Protein AF-A0A813D4L6-F1 (afdb_monomer_lite)

Secondary structure (DSSP, 8-state):
---------EE--EEEES-S-HHHH----EEEEEEEEESS-EEEEEEEEPPTT------TTT---SBTTBTT--SPPTT-SPEEETTEEEEEEEEE-TT--EEE-

Organism: Polarella glacialis (NCBI:txid89957)

pLDDT: mean 86.39, std 14.78, range [32.44, 97.44]

Sequence (105 aa):
DELQTGGLGIELALSVSPELPYRQSALEATVTVFPLRTRADFEAALRVTAPKGYEWYFSDQGFLFRAGAVPGATADLPGGVPSRRGNVLTWTSAPHLGRHTYGFS

Foldseek 3Di:
DDDPPPDFDWDKDKDKPPPDDCVPVVDDIDIKIDFTATQAKDWDKDKDFDDPPDFDDDDLVRKQFAAPSPPPWHGGDFQRAFDGDGRMTIRDTGIGGRVTTTMID

Structure (mmCIF, N/CA/C/O backbone):
data_AF-A0A813D4L6-F1
#
_entry.id   AF-A0A813D4L6-F1
#
loop_
_atom_site.group_PDB
_atom_site.id
_atom_site.type_symbol
_atom_site.label_atom_id
_atom_site.label_alt_id
_atom_site.label_comp_id
_atom_site.label_asym_id
_atom_site.label_entity_id
_atom_site.label_seq_id
_atom_site.pdbx_PDB_ins_code
_atom_site.Cartn_x
_atom_site.Cartn_y
_atom_site.Cartn_z
_atom_site.occupancy
_atom_site.B_iso_or_equiv
_atom_site.auth_seq_id
_atom_site.auth_comp_id
_atom_site.auth_asym_id
_atom_site.auth_atom_id
_atom_site.pdbx_PDB_model_num
ATOM 1 N N . ASP A 1 1 ? 40.946 -4.805 -0.460 1.00 45.50 1 ASP A N 1
ATOM 2 C CA . ASP A 1 1 ? 40.100 -5.733 0.295 1.00 45.50 1 ASP A CA 1
ATOM 3 C C . ASP A 1 1 ? 38.982 -4.901 0.895 1.00 45.50 1 ASP A C 1
ATOM 5 O O . ASP A 1 1 ? 39.183 -4.237 1.900 1.00 45.50 1 ASP A O 1
ATOM 9 N N . GLU A 1 2 ? 37.884 -4.758 0.158 1.00 32.44 2 GLU A N 1
ATOM 10 C CA . GLU A 1 2 ? 36.721 -3.986 0.595 1.00 32.44 2 GLU A CA 1
ATOM 11 C C . GLU A 1 2 ? 35.502 -4.704 0.019 1.00 32.44 2 GLU A C 1
ATOM 13 O O . GLU A 1 2 ? 35.261 -4.706 -1.190 1.00 32.44 2 GLU A O 1
ATOM 18 N N . LEU A 1 3 ? 34.808 -5.441 0.883 1.00 37.22 3 LEU A N 1
ATOM 19 C CA . LEU A 1 3 ? 33.602 -6.175 0.535 1.00 37.22 3 LEU A CA 1
ATOM 20 C C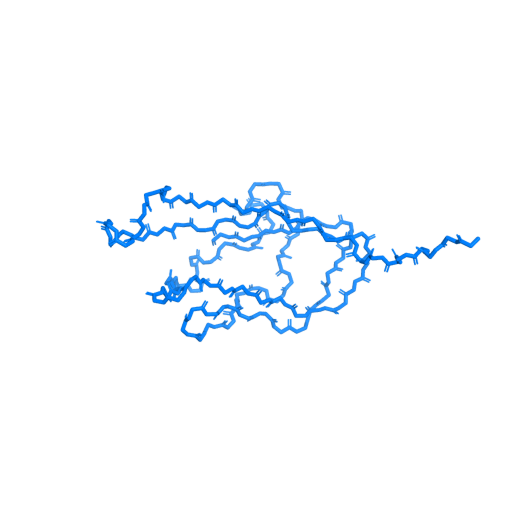 . LEU A 1 3 ? 32.516 -5.161 0.165 1.00 37.22 3 LEU A C 1
ATOM 22 O O . LEU A 1 3 ? 31.855 -4.600 1.036 1.00 37.22 3 LEU A O 1
ATOM 26 N N . GLN A 1 4 ? 32.323 -4.942 -1.137 1.00 35.41 4 GLN A N 1
ATOM 27 C CA . GLN A 1 4 ? 31.089 -4.374 -1.660 1.00 35.41 4 GLN A CA 1
ATOM 28 C C . GLN A 1 4 ? 29.949 -5.332 -1.306 1.00 35.41 4 GLN A C 1
ATOM 30 O O . GLN A 1 4 ? 29.682 -6.307 -2.008 1.00 35.41 4 GLN A O 1
ATOM 35 N N . THR A 1 5 ? 29.246 -5.056 -0.214 1.00 43.66 5 THR A N 1
ATOM 36 C CA . THR A 1 5 ? 27.880 -5.536 -0.041 1.00 43.66 5 THR A CA 1
ATOM 37 C C . THR A 1 5 ? 27.040 -4.870 -1.126 1.00 43.66 5 THR A C 1
ATOM 39 O O . THR A 1 5 ? 26.573 -3.743 -0.975 1.00 43.66 5 THR A O 1
ATOM 42 N N . GLY A 1 6 ? 26.884 -5.556 -2.262 1.00 41.41 6 GLY A N 1
ATOM 43 C CA . GLY A 1 6 ? 25.923 -5.228 -3.314 1.00 41.41 6 GLY A CA 1
ATOM 44 C C . GLY A 1 6 ? 24.500 -5.350 -2.773 1.00 41.41 6 GLY A C 1
ATOM 45 O O . GLY A 1 6 ? 23.798 -6.318 -3.042 1.00 41.41 6 GLY A O 1
ATOM 46 N N . GLY A 1 7 ? 24.103 -4.406 -1.925 1.00 53.19 7 GLY A N 1
ATOM 47 C CA . GLY A 1 7 ? 22.779 -4.348 -1.337 1.00 53.19 7 GLY A CA 1
ATOM 48 C C . GLY A 1 7 ? 21.794 -3.800 -2.357 1.00 53.19 7 GLY A C 1
ATOM 49 O O . GLY A 1 7 ? 21.990 -2.705 -2.888 1.00 53.19 7 GLY A O 1
ATOM 50 N N . LEU A 1 8 ? 20.715 -4.546 -2.598 1.00 59.94 8 LEU A N 1
ATOM 51 C CA . LEU A 1 8 ? 19.485 -4.045 -3.207 1.00 59.94 8 LEU A CA 1
ATOM 52 C C . LEU A 1 8 ? 18.986 -2.892 -2.326 1.00 59.94 8 LEU A C 1
ATOM 54 O O . LEU A 1 8 ? 18.270 -3.118 -1.358 1.00 59.94 8 LEU A O 1
ATOM 58 N N . GLY A 1 9 ? 19.459 -1.667 -2.561 1.00 69.62 9 GLY A N 1
ATOM 59 C CA . GLY A 1 9 ? 19.086 -0.522 -1.737 1.00 69.62 9 GLY A CA 1
ATOM 60 C C . GLY A 1 9 ? 17.576 -0.333 -1.815 1.00 69.62 9 GLY A C 1
ATOM 61 O O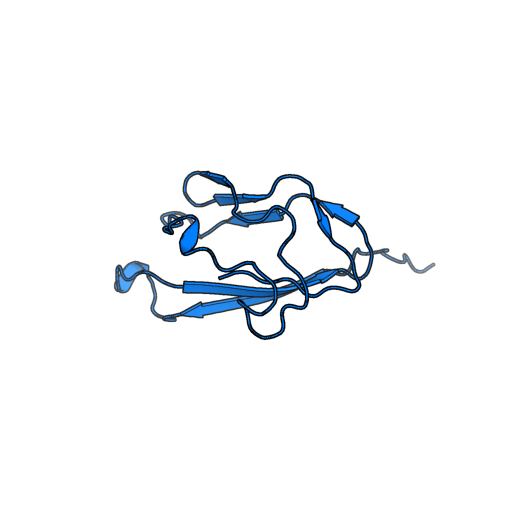 . GLY A 1 9 ? 17.067 -0.000 -2.885 1.00 69.62 9 GLY A O 1
ATOM 62 N N . ILE A 1 10 ? 16.886 -0.589 -0.706 1.00 79.81 10 ILE A N 1
ATOM 63 C CA . ILE A 1 10 ? 15.457 -0.332 -0.548 1.00 79.81 10 ILE A CA 1
ATOM 64 C C . ILE A 1 10 ? 15.325 0.921 0.310 1.00 79.81 10 ILE A C 1
ATOM 66 O O . ILE A 1 10 ? 15.908 1.004 1.391 1.00 79.81 10 ILE A O 1
ATOM 70 N N . GLU A 1 11 ? 14.572 1.895 -0.183 1.00 86.69 11 GLU A N 1
ATOM 71 C CA . GLU A 1 11 ? 14.152 3.064 0.585 1.00 86.69 11 GLU A CA 1
ATOM 72 C C . GLU A 1 11 ? 12.693 2.855 0.992 1.00 86.69 11 GLU A C 1
ATOM 74 O O . GLU A 1 11 ? 11.867 2.474 0.156 1.00 86.69 11 GLU A O 1
ATOM 79 N N . LEU A 1 12 ? 12.405 3.051 2.281 1.00 87.62 12 LEU A N 1
ATOM 80 C CA . LEU A 1 12 ? 11.074 2.909 2.857 1.00 87.62 12 LEU A CA 1
ATOM 81 C C . LEU A 1 12 ? 10.873 3.898 4.004 1.00 87.62 12 LEU A C 1
ATOM 83 O O . LEU A 1 12 ? 11.704 3.958 4.910 1.00 87.62 12 LEU A O 1
ATOM 87 N N . ALA A 1 13 ? 9.738 4.595 4.009 1.00 89.19 13 ALA A N 1
ATOM 88 C CA . ALA A 1 13 ? 9.245 5.306 5.184 1.00 89.19 13 ALA A CA 1
ATOM 89 C C . ALA A 1 13 ? 7.784 4.940 5.493 1.00 89.19 13 ALA A C 1
ATOM 91 O O . ALA A 1 13 ? 7.047 4.421 4.650 1.00 89.19 13 ALA A O 1
ATOM 92 N N . LEU A 1 14 ? 7.408 5.153 6.754 1.00 88.06 14 LEU A N 1
ATOM 93 C CA . LEU A 1 14 ? 6.133 4.769 7.347 1.00 88.06 14 LEU A CA 1
ATOM 94 C C . LEU A 1 14 ? 5.545 5.977 8.078 1.00 88.06 14 LEU A C 1
ATOM 96 O O . LEU A 1 14 ? 6.230 6.600 8.889 1.00 88.06 14 LEU A O 1
ATOM 100 N N . SER A 1 15 ? 4.271 6.257 7.832 1.00 89.06 15 SER A N 1
ATOM 101 C CA . SER A 1 15 ? 3.465 7.218 8.578 1.00 89.06 15 SER A CA 1
ATOM 102 C C . SER A 1 15 ? 2.229 6.519 9.138 1.00 89.06 15 SER A C 1
ATOM 104 O O . SER A 1 15 ? 1.645 5.656 8.482 1.00 89.06 15 SER A O 1
ATOM 106 N N . VAL A 1 16 ? 1.849 6.863 10.368 1.00 85.44 16 VAL A N 1
ATOM 107 C CA . VAL A 1 16 ? 0.692 6.290 11.063 1.00 85.44 16 VAL A CA 1
ATOM 108 C C . VAL A 1 16 ? -0.152 7.431 11.613 1.00 85.44 16 VAL A C 1
ATOM 110 O O . VAL A 1 16 ? 0.383 8.321 12.266 1.00 85.44 16 VAL A O 1
ATOM 113 N N . SER A 1 17 ? -1.461 7.410 11.368 1.00 85.38 17 SER A N 1
ATOM 114 C CA . SER A 1 17 ? -2.385 8.437 11.855 1.00 85.38 17 SER A CA 1
ATOM 115 C C . SER A 1 17 ? -3.728 7.831 12.281 1.00 85.38 17 SER A C 1
ATOM 117 O O . SER A 1 17 ? -4.308 7.074 11.506 1.00 85.38 17 SER A O 1
ATOM 119 N N . PRO A 1 18 ? -4.261 8.156 13.473 1.00 81.69 18 PRO A N 1
ATOM 120 C CA . PRO A 1 18 ? -3.665 9.042 14.470 1.00 81.69 18 PRO A CA 1
ATOM 121 C C . PRO A 1 18 ? -2.481 8.377 15.197 1.00 81.69 18 PRO A C 1
ATOM 123 O O . PRO A 1 18 ? -2.458 7.164 15.384 1.00 81.69 18 PRO A O 1
ATOM 126 N N . GLU A 1 19 ? -1.521 9.173 15.676 1.00 78.25 19 GLU A N 1
ATOM 127 C CA . GLU A 1 19 ? -0.320 8.699 16.403 1.00 78.25 19 GLU A CA 1
ATOM 128 C C . GLU A 1 19 ? -0.604 8.253 17.853 1.00 78.25 19 GLU A C 1
ATOM 130 O O . GLU A 1 19 ? 0.301 8.069 18.669 1.00 78.25 19 GLU A O 1
ATOM 135 N N . LEU A 1 20 ? -1.879 8.085 18.209 1.00 75.69 20 LEU A N 1
ATOM 136 C CA . LEU A 1 20 ? -2.273 7.674 19.549 1.00 75.69 20 LEU A CA 1
ATOM 137 C C . LEU A 1 20 ? -1.903 6.202 19.783 1.00 75.69 20 LEU A C 1
ATOM 139 O O . LEU A 1 20 ? -2.078 5.370 18.888 1.00 75.69 20 LEU A O 1
ATOM 143 N N . PRO A 1 21 ? -1.465 5.824 20.999 1.00 66.12 21 PRO A N 1
ATOM 144 C CA . PRO A 1 21 ? -1.248 4.425 21.326 1.00 66.12 21 PRO A CA 1
ATOM 145 C C . PRO A 1 21 ? -2.558 3.651 21.166 1.00 66.12 21 PRO A C 1
ATOM 147 O O . PRO A 1 21 ? -3.470 3.776 21.979 1.00 66.12 21 PRO A O 1
ATOM 150 N N . TYR A 1 22 ? -2.647 2.812 20.137 1.00 62.72 22 TYR A N 1
ATOM 151 C CA . TYR A 1 22 ? -3.859 2.036 19.850 1.00 62.72 22 TYR A CA 1
ATOM 152 C C . TYR A 1 22 ? -4.341 1.211 21.055 1.00 62.72 22 TYR A C 1
ATOM 154 O O . TYR A 1 22 ? -5.538 1.131 21.310 1.00 62.72 22 TYR A O 1
ATOM 162 N N . ARG A 1 23 ? -3.414 0.676 21.873 1.00 59.56 23 ARG A N 1
ATOM 163 C CA . ARG A 1 23 ? -3.746 -0.038 23.125 1.00 59.56 23 ARG A CA 1
ATOM 164 C C . ARG A 1 23 ? -4.524 0.805 24.144 1.00 59.56 23 ARG A C 1
ATOM 166 O O . ARG A 1 23 ? -5.086 0.236 25.071 1.00 59.56 23 ARG A O 1
ATOM 173 N N . GLN A 1 24 ? -4.505 2.127 24.011 1.00 65.31 24 GLN A N 1
ATOM 174 C CA . GLN A 1 24 ? -5.180 3.067 24.904 1.00 65.31 24 GLN A CA 1
ATOM 175 C C . GLN A 1 24 ? -6.435 3.671 24.270 1.00 65.31 24 GLN A C 1
ATOM 177 O O . GLN A 1 24 ? -7.351 4.034 24.998 1.00 65.31 24 GLN A O 1
ATOM 182 N N . SER A 1 25 ? -6.484 3.782 22.939 1.00 68.88 25 SER A N 1
ATOM 183 C CA . SER A 1 25 ? -7.572 4.467 22.239 1.00 68.88 25 SER A CA 1
ATOM 184 C C . SER A 1 25 ? -8.634 3.527 21.664 1.00 68.88 25 SER A C 1
ATOM 186 O O . SER A 1 25 ? -9.773 3.953 21.510 1.00 68.88 25 SER A O 1
ATOM 188 N N . ALA A 1 26 ? -8.278 2.274 21.341 1.00 71.94 26 ALA A N 1
ATOM 189 C CA . ALA A 1 26 ? -9.113 1.359 20.550 1.00 71.94 26 ALA A CA 1
ATOM 190 C C . ALA A 1 26 ? -9.624 1.982 19.229 1.00 71.94 26 ALA A C 1
ATOM 192 O O . ALA A 1 26 ? -10.653 1.573 18.696 1.00 71.94 26 ALA A O 1
ATOM 193 N N . LEU A 1 27 ? -8.908 2.985 18.712 1.00 75.31 27 LEU A N 1
ATOM 194 C CA . LEU A 1 27 ? -9.243 3.679 17.472 1.00 75.31 27 LEU A CA 1
ATOM 195 C C . LEU A 1 27 ? -8.506 3.049 16.300 1.00 75.31 27 LEU A C 1
ATOM 197 O O . LEU A 1 27 ? -7.338 2.695 16.424 1.00 75.31 27 LEU A O 1
ATOM 201 N N . GLU A 1 28 ? -9.161 2.975 15.147 1.00 84.00 28 GLU A N 1
ATOM 202 C CA . GLU A 1 28 ? -8.498 2.623 13.894 1.00 84.00 28 GLU A CA 1
ATOM 203 C C . GLU A 1 28 ? -7.380 3.626 13.575 1.00 84.00 28 GLU A C 1
ATOM 205 O O . GLU A 1 28 ? -7.509 4.828 13.818 1.00 84.00 28 GLU A O 1
ATOM 210 N N . ALA A 1 29 ? -6.277 3.117 13.027 1.00 85.38 29 ALA A N 1
ATOM 211 C CA . ALA A 1 29 ? -5.178 3.929 12.536 1.00 85.38 29 ALA A CA 1
ATOM 212 C C . ALA A 1 29 ? -4.939 3.628 11.059 1.00 85.38 29 ALA A C 1
ATOM 214 O O . ALA A 1 29 ? -4.851 2.471 10.648 1.00 85.38 29 ALA A O 1
ATOM 215 N N . THR A 1 30 ? -4.815 4.690 10.277 1.00 89.62 30 THR A N 1
ATOM 216 C CA . THR A 1 30 ? -4.354 4.649 8.896 1.00 89.62 30 THR A CA 1
ATOM 217 C C . THR A 1 30 ? -2.841 4.506 8.890 1.00 89.62 30 THR A C 1
ATOM 219 O O . THR A 1 30 ? -2.136 5.207 9.620 1.00 89.62 30 THR A O 1
ATOM 222 N N . VAL A 1 31 ? -2.343 3.595 8.062 1.00 91.88 31 VAL A N 1
ATOM 223 C CA . VAL A 1 31 ? -0.916 3.344 7.884 1.00 91.88 31 VAL A CA 1
ATOM 224 C C . VAL A 1 31 ? -0.562 3.641 6.440 1.00 91.88 31 VAL A C 1
ATOM 226 O O . VAL A 1 31 ? -0.967 2.906 5.551 1.00 91.88 31 VAL A O 1
ATOM 229 N N . THR A 1 32 ? 0.244 4.672 6.219 1.00 95.12 32 THR A N 1
ATOM 230 C CA . THR A 1 32 ? 0.769 5.002 4.895 1.00 95.12 32 THR A CA 1
ATOM 231 C C . THR A 1 32 ? 2.228 4.583 4.803 1.00 95.12 32 THR A C 1
ATOM 233 O O . THR A 1 32 ? 3.065 4.975 5.618 1.00 95.12 32 THR A O 1
ATOM 236 N N . VAL A 1 33 ? 2.550 3.800 3.781 1.00 95.00 33 VAL A N 1
ATOM 237 C CA . VAL A 1 33 ? 3.907 3.348 3.483 1.00 95.00 33 VAL A CA 1
ATOM 238 C C . VAL A 1 33 ? 4.366 4.017 2.197 1.00 95.00 33 VAL A C 1
ATOM 240 O O . VAL A 1 33 ? 3.855 3.718 1.118 1.00 95.00 33 VAL A O 1
ATOM 243 N N . PHE A 1 34 ? 5.311 4.947 2.318 1.00 95.62 34 PHE A N 1
ATOM 244 C CA . PHE A 1 34 ? 5.847 5.744 1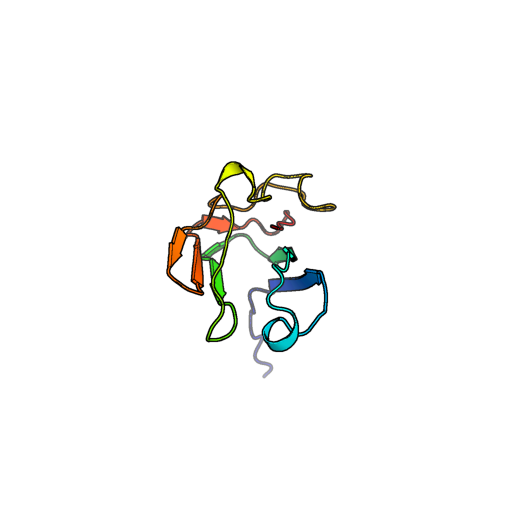.216 1.00 95.62 34 PHE A CA 1
ATOM 245 C C . PHE A 1 34 ? 7.119 6.494 1.658 1.00 95.62 34 PHE A C 1
ATOM 247 O O . PHE A 1 34 ? 7.146 6.974 2.789 1.00 95.62 34 PHE A O 1
ATOM 254 N N . PRO A 1 35 ? 8.125 6.691 0.782 1.00 94.81 35 PRO A N 1
ATOM 255 C CA . PRO A 1 35 ? 8.253 6.088 -0.543 1.00 94.81 35 PRO A CA 1
ATOM 256 C C . PRO A 1 35 ? 8.733 4.642 -0.424 1.00 94.81 35 PRO A C 1
ATOM 258 O O . PRO A 1 35 ? 9.634 4.378 0.357 1.00 94.81 35 PRO A O 1
ATOM 261 N N . LEU A 1 36 ? 8.177 3.718 -1.209 1.00 93.94 36 LEU A N 1
ATOM 262 C CA . LEU A 1 36 ? 8.767 2.395 -1.429 1.00 93.94 36 LEU A CA 1
ATOM 263 C C . LEU A 1 36 ? 9.546 2.433 -2.747 1.00 93.94 36 LEU A C 1
ATOM 265 O O . LEU A 1 36 ? 8.946 2.567 -3.818 1.00 93.94 36 LEU A O 1
ATOM 269 N N . ARG A 1 37 ? 10.878 2.354 -2.673 1.00 92.88 37 ARG A N 1
ATOM 270 C CA . ARG A 1 37 ? 11.770 2.437 -3.843 1.00 92.88 37 ARG A CA 1
ATOM 271 C C . ARG A 1 37 ? 12.861 1.392 -3.796 1.00 92.88 37 ARG A C 1
ATOM 273 O O . ARG A 1 37 ? 13.323 0.995 -2.729 1.00 92.88 37 ARG A O 1
ATOM 280 N N . THR A 1 38 ? 13.318 1.024 -4.982 1.00 90.12 38 THR A N 1
ATOM 281 C CA . THR A 1 38 ? 14.417 0.092 -5.197 1.00 90.12 38 THR A CA 1
ATOM 282 C C . THR A 1 38 ? 15.444 0.739 -6.117 1.00 90.12 38 THR A C 1
ATOM 284 O O . THR A 1 38 ? 15.106 1.568 -6.956 1.00 90.12 38 THR A O 1
ATOM 287 N N . ARG A 1 39 ? 16.725 0.390 -5.973 1.00 89.94 39 ARG A N 1
ATOM 288 C CA . ARG A 1 39 ? 17.779 0.904 -6.874 1.00 89.94 39 ARG A CA 1
ATOM 289 C C . ARG A 1 39 ? 17.889 0.151 -8.202 1.00 89.94 39 ARG A C 1
ATOM 291 O O . ARG A 1 39 ? 18.588 0.608 -9.099 1.00 89.94 39 ARG A O 1
ATOM 298 N N . ALA A 1 40 ? 17.242 -1.003 -8.306 1.00 90.62 40 ALA A N 1
ATOM 299 C CA . ALA A 1 40 ? 17.282 -1.873 -9.470 1.00 90.62 40 ALA A CA 1
ATOM 300 C C . ALA A 1 40 ? 15.928 -2.557 -9.660 1.00 90.62 40 ALA A C 1
ATOM 302 O O . ALA A 1 40 ? 15.136 -2.655 -8.717 1.00 90.62 40 ALA A O 1
ATOM 303 N N . ASP A 1 41 ? 15.702 -3.042 -10.875 1.00 93.94 41 ASP A N 1
ATOM 304 C CA . ASP A 1 41 ? 14.548 -3.866 -11.198 1.00 93.94 41 ASP A CA 1
ATOM 305 C C . ASP A 1 41 ? 14.735 -5.253 -10.567 1.00 93.94 41 ASP A C 1
ATOM 307 O O . ASP A 1 41 ? 15.760 -5.905 -10.780 1.00 93.94 41 ASP A O 1
ATOM 311 N N . PHE A 1 42 ? 13.766 -5.708 -9.777 1.00 88.75 42 PHE A N 1
ATOM 312 C CA . PHE A 1 42 ? 13.774 -7.062 -9.227 1.00 88.75 42 PHE A CA 1
ATOM 313 C C . PHE A 1 42 ? 12.367 -7.596 -8.990 1.00 88.75 42 PHE A C 1
ATOM 315 O O . PHE A 1 42 ? 11.409 -6.842 -8.841 1.00 88.75 42 PHE A O 1
ATOM 322 N N . GLU A 1 43 ? 12.251 -8.916 -8.917 1.00 93.69 43 GLU A N 1
ATOM 323 C CA . GLU A 1 43 ? 11.011 -9.590 -8.556 1.00 93.69 43 GLU A CA 1
ATOM 324 C C . GLU A 1 43 ? 11.060 -9.996 -7.081 1.00 93.69 43 GLU A C 1
ATOM 326 O O . GLU A 1 43 ? 11.999 -10.670 -6.650 1.00 93.69 43 GLU A O 1
ATOM 331 N N . ALA A 1 44 ? 10.088 -9.552 -6.285 1.00 90.12 44 ALA A N 1
ATOM 332 C CA . ALA A 1 44 ? 10.032 -9.910 -4.872 1.00 90.12 44 ALA A CA 1
ATOM 333 C C . ALA A 1 44 ? 8.617 -9.887 -4.311 1.00 90.12 44 ALA A C 1
ATOM 335 O O . ALA A 1 44 ? 7.743 -9.145 -4.766 1.00 90.12 44 ALA A O 1
ATOM 336 N N . ALA A 1 45 ? 8.431 -10.672 -3.252 1.00 93.06 45 ALA A N 1
ATOM 337 C CA . ALA A 1 45 ? 7.276 -10.576 -2.378 1.00 93.06 45 ALA A CA 1
ATOM 338 C C . ALA A 1 45 ? 7.458 -9.430 -1.372 1.00 93.06 45 ALA A C 1
ATOM 340 O O . ALA A 1 45 ? 8.555 -9.213 -0.850 1.00 93.06 45 ALA A O 1
ATOM 341 N N . LEU A 1 46 ? 6.360 -8.749 -1.044 1.00 92.31 46 LEU A N 1
ATOM 342 C CA . LEU A 1 46 ? 6.304 -7.778 0.047 1.00 92.31 46 LEU A CA 1
ATOM 343 C C . LEU A 1 46 ? 5.489 -8.369 1.197 1.00 92.31 46 LEU A C 1
ATOM 345 O O . LEU A 1 46 ? 4.412 -8.930 0.990 1.00 92.31 46 LEU A O 1
ATOM 349 N N . ARG A 1 47 ? 5.995 -8.229 2.424 1.00 94.50 47 ARG A N 1
ATOM 350 C CA . ARG A 1 47 ? 5.276 -8.618 3.637 1.00 94.50 47 ARG A CA 1
ATOM 351 C C . ARG A 1 47 ? 5.313 -7.489 4.646 1.00 94.50 47 ARG A C 1
ATOM 353 O O . ARG A 1 47 ? 6.388 -7.025 5.015 1.00 94.50 47 ARG A O 1
ATOM 360 N N . VAL A 1 48 ? 4.142 -7.117 5.146 1.00 93.25 48 VAL A N 1
ATOM 361 C CA . VAL A 1 48 ? 3.996 -6.102 6.191 1.00 93.25 48 VAL A CA 1
ATOM 362 C C . VAL A 1 48 ? 3.304 -6.745 7.378 1.00 93.25 48 VAL A C 1
ATOM 364 O O . VAL A 1 48 ? 2.320 -7.465 7.234 1.00 93.25 48 VAL A O 1
ATOM 367 N N . THR A 1 49 ? 3.871 -6.567 8.565 1.00 94.25 49 THR A N 1
ATOM 368 C CA . THR A 1 49 ? 3.404 -7.215 9.792 1.00 94.25 49 THR A CA 1
ATOM 369 C C . THR A 1 49 ? 3.132 -6.142 10.831 1.00 94.25 49 THR A C 1
ATOM 371 O O . THR A 1 49 ? 4.055 -5.455 11.260 1.00 94.25 49 THR A O 1
ATOM 374 N N . ALA A 1 50 ? 1.870 -5.993 11.224 1.00 89.81 50 ALA A N 1
ATOM 375 C CA . ALA A 1 50 ? 1.494 -5.131 12.334 1.00 89.81 50 ALA A CA 1
ATOM 376 C C . ALA A 1 50 ? 1.955 -5.750 13.669 1.00 89.81 50 ALA A C 1
ATOM 378 O O . ALA A 1 50 ? 2.175 -6.966 13.741 1.00 89.81 50 ALA A O 1
ATOM 379 N N . PRO A 1 51 ? 2.099 -4.963 14.748 1.00 86.88 51 PRO A N 1
ATOM 380 C CA . PRO A 1 51 ? 2.448 -5.497 16.059 1.00 86.88 51 PRO A CA 1
ATOM 381 C C . PRO A 1 51 ? 1.482 -6.591 16.538 1.00 86.88 51 PRO A C 1
ATOM 383 O O . PRO A 1 51 ? 0.324 -6.677 16.127 1.00 86.88 51 PRO A O 1
ATOM 386 N N . LYS A 1 52 ? 1.950 -7.446 17.451 1.00 84.19 52 LYS A N 1
ATOM 387 C CA . LYS A 1 52 ? 1.121 -8.521 18.009 1.00 84.19 52 LYS A CA 1
ATOM 388 C C . LYS A 1 52 ? -0.107 -7.946 18.729 1.00 84.19 52 LYS A C 1
ATOM 390 O O . LYS A 1 52 ? 0.035 -7.080 19.594 1.00 84.19 52 LYS A O 1
ATOM 395 N N . GLY A 1 53 ? -1.282 -8.493 18.412 1.00 82.75 53 GLY A N 1
ATOM 396 C CA . GLY A 1 53 ? -2.577 -8.061 18.956 1.00 82.75 53 GLY A CA 1
ATOM 397 C C . GLY A 1 53 ? -3.323 -7.048 18.085 1.00 82.75 53 GLY A C 1
ATOM 398 O O . GLY A 1 53 ? -4.396 -6.617 18.480 1.00 82.75 53 GLY A O 1
ATOM 399 N N . TYR A 1 54 ? -2.767 -6.687 16.928 1.00 84.19 54 TYR A N 1
ATOM 400 C CA . TYR A 1 54 ? -3.403 -5.830 15.931 1.00 84.19 54 TYR A CA 1
ATOM 401 C C . TYR A 1 54 ? -3.869 -6.671 14.752 1.00 84.19 54 TYR A C 1
ATOM 403 O O . TYR A 1 54 ? -3.300 -7.726 14.473 1.00 84.19 54 TYR A O 1
ATOM 411 N N . GLU A 1 55 ? -4.848 -6.169 14.018 1.00 89.56 55 GLU A N 1
ATOM 412 C CA . GLU A 1 55 ? -5.272 -6.733 12.745 1.00 89.56 55 GLU A CA 1
ATOM 413 C C . GLU A 1 55 ? -5.429 -5.629 11.707 1.00 89.56 55 GLU A C 1
ATOM 415 O O . GLU A 1 55 ? -5.646 -4.465 12.037 1.00 89.56 55 GLU A O 1
ATOM 420 N N . TRP A 1 56 ? -5.267 -5.997 10.440 1.00 91.12 56 TRP A N 1
ATOM 421 C CA . TRP A 1 56 ? -5.485 -5.069 9.341 1.00 91.12 56 TRP A CA 1
ATOM 422 C C . TRP A 1 56 ? -6.965 -5.032 8.998 1.00 91.12 56 TRP A C 1
ATOM 424 O O . TRP A 1 56 ? -7.536 -6.063 8.651 1.00 91.12 56 TRP A O 1
ATOM 434 N N . TYR A 1 57 ? -7.574 -3.856 8.997 1.00 88.69 57 TYR A N 1
ATOM 435 C CA . TYR A 1 57 ? -8.977 -3.694 8.638 1.00 88.69 57 TYR A CA 1
ATOM 436 C C . TYR A 1 57 ? -9.110 -2.686 7.494 1.00 88.69 57 TYR A C 1
ATOM 438 O O . TYR A 1 57 ? -8.690 -1.544 7.614 1.00 88.69 57 TYR A O 1
ATOM 446 N N . PHE A 1 58 ? -9.620 -3.156 6.355 1.00 90.50 58 PHE A N 1
ATOM 447 C CA . PHE A 1 58 ? -9.900 -2.375 5.146 1.00 90.50 58 PHE A CA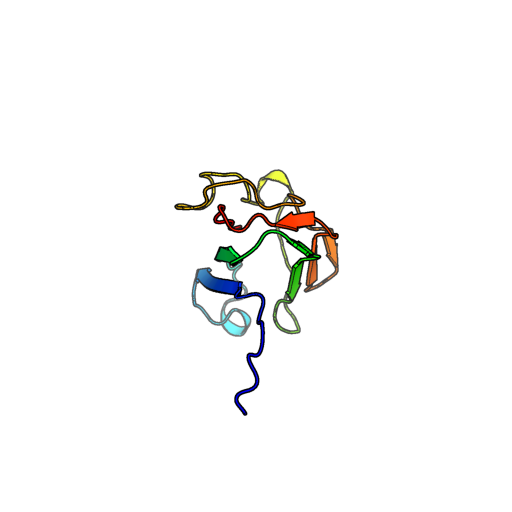 1
ATOM 448 C C . PHE A 1 58 ? -10.748 -3.218 4.188 1.00 90.50 58 PHE A C 1
ATOM 450 O O . PHE A 1 58 ? -10.692 -4.457 4.231 1.00 90.50 58 PHE A O 1
ATOM 457 N N . SER A 1 59 ? -11.508 -2.538 3.327 1.00 90.81 59 SER A N 1
ATOM 458 C CA . SER A 1 59 ? -12.124 -3.118 2.133 1.00 90.81 59 SER A CA 1
ATOM 459 C C . SER A 1 59 ? -11.166 -3.013 0.945 1.00 90.81 59 SER A C 1
ATOM 461 O O . SER A 1 59 ? -10.354 -2.091 0.887 1.00 90.81 59 SER A O 1
ATOM 463 N N . ASP A 1 60 ? -11.287 -3.905 -0.037 1.00 87.50 60 ASP A N 1
ATOM 464 C CA . ASP A 1 60 ? -10.412 -3.891 -1.222 1.00 87.50 60 ASP A CA 1
ATOM 465 C C . ASP A 1 60 ? -10.492 -2.565 -1.998 1.00 87.50 60 ASP A C 1
ATOM 467 O O . ASP A 1 60 ? -9.505 -2.119 -2.575 1.00 87.50 60 ASP A O 1
ATOM 471 N N . GLN A 1 61 ? -11.656 -1.903 -1.983 1.00 89.25 61 GLN A N 1
ATOM 472 C CA . GLN A 1 61 ? -11.844 -0.580 -2.588 1.00 89.25 61 GLN A CA 1
ATOM 473 C C . GLN A 1 61 ? -11.246 0.562 -1.754 1.00 89.25 61 GLN A C 1
ATOM 475 O O . GLN A 1 61 ? -10.950 1.618 -2.307 1.00 89.25 61 GLN A O 1
ATOM 480 N N . GLY A 1 62 ? -11.097 0.366 -0.442 1.00 90.38 62 GLY A N 1
ATOM 481 C CA . GLY A 1 62 ? -10.489 1.334 0.468 1.00 90.38 62 GLY A CA 1
ATOM 482 C C . GLY A 1 62 ? -8.963 1.275 0.495 1.00 90.38 62 GLY A C 1
ATOM 483 O O . GLY A 1 62 ? -8.348 2.191 1.025 1.00 90.38 62 GLY A O 1
ATOM 484 N N . PHE A 1 63 ? -8.353 0.232 -0.077 1.00 95.31 63 PHE A N 1
ATOM 485 C CA . PHE A 1 63 ? -6.902 0.089 -0.129 1.00 95.31 63 PHE A CA 1
ATOM 486 C C . PHE A 1 63 ? -6.308 0.975 -1.231 1.00 95.31 63 PHE A C 1
ATOM 488 O O . PHE A 1 63 ? -6.535 0.748 -2.426 1.00 95.31 63 PHE A O 1
ATOM 495 N N . LEU A 1 64 ? -5.538 1.992 -0.848 1.00 96.62 64 LEU A N 1
ATOM 496 C CA . LEU A 1 64 ? -4.988 2.965 -1.788 1.00 96.62 64 LEU A CA 1
ATOM 497 C C . LEU A 1 64 ? -3.604 2.515 -2.238 1.00 96.62 64 LEU A C 1
ATOM 499 O O . LEU A 1 64 ? -2.667 2.558 -1.458 1.00 96.62 64 LEU A O 1
ATOM 503 N N . PHE A 1 65 ? -3.452 2.109 -3.499 1.00 96.31 65 PHE A N 1
ATOM 504 C CA . PHE A 1 65 ? -2.163 1.628 -4.032 1.00 96.31 65 PHE A CA 1
ATOM 505 C C . PHE A 1 65 ? -1.847 2.107 -5.454 1.00 96.31 65 PHE A C 1
ATOM 507 O O . PHE A 1 65 ? -0.781 1.806 -5.993 1.00 96.31 65 PHE A O 1
ATOM 514 N N . ARG A 1 66 ? -2.792 2.802 -6.095 1.00 96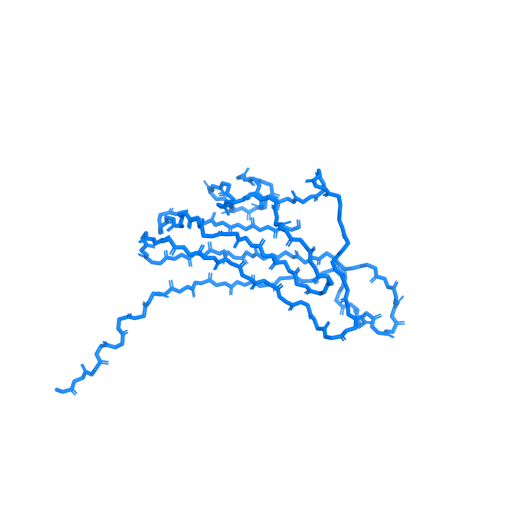.94 66 ARG A N 1
ATOM 515 C CA . ARG A 1 66 ? -2.643 3.289 -7.470 1.00 96.94 66 ARG A CA 1
ATOM 516 C C . ARG A 1 66 ? -1.750 4.525 -7.523 1.00 96.94 66 ARG A C 1
ATOM 518 O O . ARG A 1 66 ? -1.690 5.298 -6.563 1.00 96.94 66 ARG A O 1
ATOM 525 N N . ALA A 1 67 ? -1.112 4.752 -8.665 1.00 95.31 67 ALA A N 1
ATOM 526 C CA . ALA A 1 67 ? -0.361 5.966 -8.943 1.00 95.31 67 ALA A CA 1
ATOM 527 C C . ALA A 1 67 ? -1.225 7.208 -8.664 1.00 95.31 67 ALA A C 1
ATOM 529 O O . ALA A 1 67 ? -2.386 7.282 -9.069 1.00 95.31 67 ALA A O 1
ATOM 530 N N . GLY A 1 68 ? -0.667 8.174 -7.934 1.00 91.06 68 GLY A N 1
ATOM 531 C CA . GLY A 1 68 ? -1.374 9.389 -7.524 1.00 91.06 68 GLY A CA 1
ATOM 532 C C . GLY A 1 68 ? -2.373 9.233 -6.367 1.00 91.06 68 GLY A C 1
ATOM 533 O O . GLY A 1 68 ? -2.759 10.253 -5.804 1.00 91.06 68 GLY A O 1
ATOM 534 N N . ALA A 1 69 ? -2.757 8.012 -5.962 1.00 93.69 69 ALA A N 1
ATOM 535 C CA . ALA A 1 69 ? -3.592 7.804 -4.769 1.00 93.69 69 ALA A CA 1
ATOM 536 C C . ALA A 1 69 ? -2.803 8.063 -3.476 1.00 93.69 69 ALA A C 1
ATOM 538 O O . ALA A 1 69 ? -3.330 8.637 -2.527 1.00 93.69 69 ALA A O 1
ATOM 539 N N . VAL A 1 70 ? -1.521 7.689 -3.471 1.00 94.00 70 VAL A N 1
ATOM 540 C CA . VAL A 1 70 ? -0.545 8.129 -2.469 1.00 94.00 70 VAL A CA 1
ATOM 541 C C . VAL A 1 70 ? 0.273 9.275 -3.077 1.00 94.00 70 VAL A C 1
ATOM 543 O O . VAL A 1 70 ? 0.911 9.068 -4.117 1.00 94.00 70 VAL A O 1
ATOM 546 N N . PRO A 1 71 ? 0.271 10.485 -2.482 1.00 93.44 71 PRO A N 1
ATOM 547 C CA . PRO A 1 71 ? 1.012 11.623 -3.016 1.00 93.44 71 PRO A CA 1
ATOM 548 C C . PRO A 1 71 ? 2.494 11.299 -3.245 1.00 93.44 71 PRO A C 1
ATOM 550 O O . PRO A 1 71 ? 3.200 10.882 -2.333 1.00 93.44 71 PRO A O 1
ATOM 553 N N . GLY A 1 72 ? 2.965 11.497 -4.478 1.00 94.19 72 GLY A N 1
ATOM 554 C CA . GLY A 1 72 ? 4.349 11.221 -4.877 1.00 94.19 72 GLY A CA 1
ATOM 555 C C . GLY A 1 72 ? 4.620 9.801 -5.393 1.00 94.19 72 GLY A C 1
ATOM 556 O O . GLY A 1 72 ? 5.727 9.546 -5.873 1.00 94.19 72 GLY A O 1
ATOM 557 N N . ALA A 1 73 ? 3.645 8.884 -5.351 1.00 96.81 73 ALA A N 1
ATOM 558 C CA . ALA A 1 73 ? 3.758 7.592 -6.028 1.00 96.81 73 ALA A CA 1
ATOM 559 C C . ALA A 1 73 ? 3.697 7.782 -7.552 1.00 96.81 73 ALA A C 1
ATOM 561 O O . ALA A 1 73 ? 2.817 8.476 -8.068 1.00 96.81 73 ALA A O 1
ATOM 562 N N . THR A 1 74 ? 4.629 7.161 -8.276 1.00 97.38 74 THR A N 1
ATOM 563 C CA . THR A 1 74 ? 4.781 7.315 -9.733 1.00 97.38 74 THR A CA 1
ATOM 564 C C . THR A 1 74 ? 4.276 6.115 -10.532 1.00 97.38 74 THR A C 1
ATOM 566 O O . THR A 1 74 ? 4.244 6.178 -11.759 1.00 97.38 74 THR A O 1
ATOM 569 N N . ALA A 1 75 ? 3.886 5.034 -9.858 1.00 97.25 75 ALA A N 1
ATOM 570 C CA . ALA A 1 75 ? 3.277 3.845 -10.443 1.00 97.25 75 ALA A CA 1
ATOM 571 C C . ALA A 1 75 ? 2.385 3.141 -9.408 1.00 97.25 75 ALA A C 1
ATOM 573 O O . ALA A 1 75 ? 2.525 3.371 -8.204 1.00 97.25 75 ALA A O 1
ATOM 574 N N . ASP A 1 76 ? 1.493 2.274 -9.885 1.00 97.44 76 ASP A N 1
ATOM 575 C CA . ASP A 1 76 ? 0.710 1.380 -9.030 1.00 97.44 76 ASP A CA 1
ATOM 576 C C . ASP A 1 76 ? 1.645 0.417 -8.286 1.00 97.44 76 ASP A C 1
ATOM 578 O O . ASP A 1 76 ? 2.599 -0.098 -8.876 1.00 97.44 76 ASP A O 1
ATOM 582 N N . LEU A 1 77 ? 1.370 0.144 -7.006 1.00 96.25 77 LEU A N 1
ATOM 583 C CA . LEU A 1 77 ? 2.104 -0.877 -6.260 1.00 96.25 77 LEU A CA 1
ATOM 584 C C . LEU A 1 77 ? 1.939 -2.248 -6.950 1.00 96.25 77 LEU A C 1
ATOM 586 O O . LEU A 1 77 ? 0.804 -2.722 -7.097 1.00 96.25 77 LEU A O 1
ATOM 590 N N . PRO A 1 78 ? 3.039 -2.920 -7.337 1.00 95.31 78 PRO A N 1
ATOM 591 C CA . PRO A 1 78 ? 2.975 -4.234 -7.958 1.00 95.31 78 PRO A CA 1
ATOM 592 C C . PRO A 1 78 ? 2.260 -5.246 -7.057 1.00 95.31 78 PRO A C 1
ATOM 594 O O . PRO A 1 78 ? 2.504 -5.320 -5.855 1.00 95.31 78 PRO A O 1
ATOM 597 N N . GLY A 1 79 ? 1.358 -6.029 -7.648 1.00 94.19 79 GLY A N 1
ATOM 598 C CA . GLY A 1 79 ? 0.513 -6.984 -6.923 1.00 94.19 79 GLY A CA 1
ATOM 599 C C . GLY A 1 79 ? -0.790 -6.397 -6.361 1.00 94.19 79 GLY A C 1
ATOM 600 O O . GLY A 1 79 ? -1.665 -7.168 -5.984 1.00 94.19 79 GLY A O 1
ATOM 601 N N . GLY A 1 80 ? -0.970 -5.072 -6.356 1.00 94.88 80 GLY A N 1
ATOM 602 C CA . GLY A 1 80 ? -2.247 -4.431 -6.035 1.00 94.88 80 GLY A CA 1
ATOM 603 C C . GLY A 1 80 ? -2.688 -4.586 -4.578 1.00 94.88 80 GLY A C 1
ATOM 604 O O . GLY A 1 80 ? -1.961 -4.200 -3.663 1.00 94.88 80 GLY A O 1
ATOM 605 N N . VAL A 1 81 ? -3.895 -5.118 -4.358 1.00 96.19 81 VAL A N 1
ATOM 606 C CA . VAL A 1 81 ? -4.442 -5.355 -3.010 1.00 96.19 81 VAL A CA 1
ATOM 607 C C . VAL A 1 81 ? -3.794 -6.611 -2.403 1.00 96.19 81 VAL A C 1
ATOM 609 O O . VAL A 1 81 ? -3.826 -7.670 -3.033 1.00 96.19 81 VAL A O 1
ATOM 612 N N . PRO A 1 82 ? -3.211 -6.542 -1.190 1.00 96.69 82 PRO A N 1
ATOM 613 C CA . PRO A 1 82 ? -2.560 -7.690 -0.570 1.00 96.69 82 PRO A CA 1
ATOM 614 C C . PRO A 1 82 ? -3.555 -8.739 -0.080 1.00 96.69 82 PRO A C 1
ATOM 616 O O . PRO A 1 82 ? -4.665 -8.439 0.358 1.00 96.69 82 PRO A O 1
ATOM 619 N N . SER A 1 83 ? -3.080 -9.979 0.006 1.00 95.44 83 SER A N 1
ATOM 620 C CA . SER A 1 83 ? -3.729 -10.985 0.846 1.00 95.44 83 SER A CA 1
ATOM 621 C C . SER A 1 83 ? -3.524 -10.656 2.329 1.00 95.44 83 SER A C 1
ATOM 623 O O . SER A 1 83 ? -2.443 -10.228 2.745 1.00 95.44 83 SER A O 1
ATOM 625 N N . ARG A 1 84 ? -4.556 -10.880 3.146 1.00 93.81 84 ARG A N 1
ATOM 626 C CA . ARG A 1 84 ? -4.547 -10.595 4.586 1.00 93.81 84 ARG A CA 1
ATOM 627 C C . ARG A 1 84 ? -4.751 -11.869 5.400 1.00 93.81 84 ARG A C 1
ATOM 629 O O . ARG A 1 84 ? -5.706 -12.608 5.172 1.00 93.81 84 ARG A O 1
ATOM 636 N N . ARG A 1 85 ? -3.900 -12.089 6.408 1.00 92.88 85 ARG A N 1
ATOM 637 C CA . ARG A 1 85 ? -4.065 -13.155 7.412 1.00 92.88 85 ARG A CA 1
ATOM 638 C C . ARG A 1 85 ? -3.647 -12.652 8.794 1.00 92.88 85 ARG A C 1
ATOM 640 O O . ARG A 1 85 ? -2.458 -12.565 9.094 1.00 92.88 85 ARG A O 1
ATOM 647 N N . GLY A 1 86 ? -4.630 -12.335 9.639 1.00 91.12 86 GLY A N 1
ATOM 648 C CA . GLY A 1 86 ? -4.397 -11.749 10.962 1.00 91.12 86 GLY A CA 1
ATOM 649 C C . GLY A 1 86 ? -3.693 -10.393 10.865 1.00 91.12 86 GLY A C 1
ATOM 650 O O . GLY A 1 86 ? -4.162 -9.486 10.181 1.00 91.12 86 GLY A O 1
ATOM 651 N N . ASN A 1 87 ? -2.530 -10.273 11.505 1.00 93.81 87 ASN A N 1
ATOM 652 C CA . ASN A 1 87 ? -1.716 -9.055 11.525 1.00 93.81 87 ASN A CA 1
ATOM 653 C C . ASN A 1 87 ? -0.752 -8.927 10.327 1.00 93.81 87 ASN A C 1
ATOM 655 O O . ASN A 1 87 ? 0.122 -8.058 10.340 1.00 93.81 87 ASN A O 1
ATOM 659 N N . VAL A 1 88 ? -0.865 -9.788 9.310 1.00 95.62 88 VAL A N 1
ATOM 660 C CA . VAL A 1 88 ? 0.066 -9.838 8.171 1.00 95.62 88 VAL A CA 1
ATOM 661 C C . VAL A 1 88 ? -0.643 -9.526 6.855 1.00 95.62 88 VAL A C 1
ATOM 663 O O . VAL A 1 88 ? -1.646 -10.161 6.522 1.00 95.62 88 VAL A O 1
ATOM 666 N N . LEU A 1 89 ? -0.060 -8.600 6.090 1.00 96.50 89 LEU A N 1
ATOM 667 C CA . LEU A 1 89 ? -0.347 -8.364 4.676 1.00 96.50 89 LEU A CA 1
ATOM 668 C C . LEU A 1 89 ? 0.756 -8.980 3.820 1.00 96.50 89 LEU A C 1
ATOM 670 O O . LEU A 1 89 ? 1.941 -8.830 4.135 1.00 96.50 89 LEU A O 1
ATOM 674 N N . THR A 1 90 ? 0.364 -9.673 2.754 1.00 97.00 90 THR A N 1
ATOM 675 C CA . THR A 1 90 ? 1.292 -10.323 1.822 1.00 97.00 90 THR A CA 1
ATOM 676 C C . THR A 1 90 ? 0.915 -10.017 0.382 1.00 97.00 90 THR A C 1
ATOM 678 O O . THR A 1 90 ? -0.197 -10.327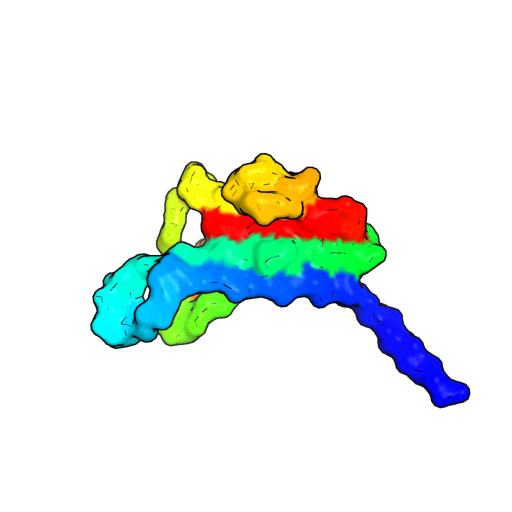 -0.054 1.00 97.00 90 THR A O 1
ATOM 681 N N . TRP A 1 91 ? 1.886 -9.496 -0.361 1.00 95.69 91 TRP A N 1
ATOM 682 C CA . TRP A 1 91 ? 1.892 -9.480 -1.817 1.00 95.69 91 TRP A CA 1
ATOM 683 C C . TRP A 1 91 ? 2.736 -10.651 -2.297 1.00 95.69 91 TRP A C 1
ATOM 685 O O . TRP A 1 91 ? 3.855 -10.859 -1.816 1.00 95.69 91 TRP A O 1
ATOM 695 N N . THR A 1 92 ? 2.204 -11.425 -3.238 1.00 93.25 92 THR A N 1
ATOM 696 C CA . THR A 1 92 ? 2.994 -12.437 -3.945 1.00 93.25 92 THR A CA 1
ATOM 697 C C . THR A 1 92 ? 4.126 -11.780 -4.733 1.00 93.25 92 THR A C 1
ATOM 699 O O . THR A 1 92 ? 4.128 -10.565 -4.926 1.00 93.25 92 THR A O 1
ATOM 702 N N . SER A 1 93 ? 5.090 -12.587 -5.185 1.00 94.19 93 SER A N 1
ATOM 703 C CA . SER A 1 93 ? 6.196 -12.113 -6.025 1.00 94.19 93 SER A CA 1
ATOM 704 C C . SER A 1 93 ? 5.676 -11.269 -7.191 1.00 94.19 93 SER A C 1
ATOM 706 O O . SER A 1 93 ? 4.776 -11.703 -7.912 1.00 94.19 93 SER A O 1
ATOM 708 N N . ALA A 1 94 ? 6.195 -10.049 -7.322 1.00 94.19 94 ALA A N 1
ATOM 709 C CA . ALA A 1 94 ? 5.818 -9.099 -8.359 1.00 94.19 94 ALA A CA 1
ATOM 710 C C . ALA A 1 94 ? 7.032 -8.243 -8.771 1.00 94.19 94 ALA A C 1
ATOM 712 O O . ALA A 1 94 ? 7.960 -8.078 -7.970 1.00 94.19 94 ALA A O 1
ATOM 713 N N . PRO A 1 95 ? 7.052 -7.701 -10.003 1.00 94.19 95 PRO A N 1
ATOM 714 C CA . PRO A 1 95 ? 8.166 -6.895 -10.490 1.00 94.19 95 PRO A CA 1
ATOM 715 C C . PRO A 1 95 ? 8.153 -5.488 -9.879 1.00 94.19 95 PRO A C 1
ATOM 717 O O . PRO A 1 95 ? 7.219 -4.720 -10.095 1.00 94.19 95 PRO A O 1
ATOM 720 N N . HIS A 1 96 ? 9.229 -5.127 -9.182 1.00 92.56 96 HIS A N 1
ATOM 721 C CA . HIS A 1 96 ? 9.492 -3.787 -8.656 1.00 92.56 96 HIS A CA 1
ATOM 722 C C . HIS A 1 96 ? 10.577 -3.130 -9.496 1.00 92.56 96 HIS A C 1
ATOM 724 O O . HIS A 1 96 ? 11.730 -3.550 -9.480 1.00 92.56 96 HIS A O 1
ATOM 730 N N . LEU A 1 97 ? 10.199 -2.105 -10.249 1.00 95.06 97 LEU A N 1
ATOM 731 C CA . LEU A 1 97 ? 11.102 -1.386 -11.145 1.00 95.06 97 LEU A CA 1
ATOM 732 C C . LEU A 1 97 ? 11.748 -0.201 -10.423 1.00 95.06 97 LEU A C 1
ATOM 734 O O . LEU A 1 97 ? 11.034 0.630 -9.856 1.00 95.06 97 LEU A O 1
ATOM 738 N N . GLY A 1 98 ? 13.074 -0.082 -10.500 1.00 93.12 98 GLY A N 1
ATOM 739 C CA . GLY A 1 98 ? 13.853 0.904 -9.740 1.00 93.12 98 GLY A CA 1
ATOM 740 C C . GLY A 1 98 ? 13.650 2.354 -10.183 1.00 93.12 98 GLY A C 1
ATOM 741 O O . GLY A 1 98 ? 13.978 3.294 -9.465 1.00 93.12 98 GLY A O 1
ATOM 742 N N . ARG A 1 99 ? 13.053 2.557 -11.360 1.00 94.94 99 ARG A N 1
ATOM 743 C CA . ARG A 1 99 ? 12.652 3.885 -11.855 1.00 94.94 99 ARG A CA 1
ATOM 744 C C . ARG A 1 99 ? 11.352 4.412 -11.237 1.00 94.94 99 ARG A C 1
ATOM 746 O O . ARG A 1 99 ? 10.986 5.558 -11.490 1.00 94.94 99 ARG A O 1
ATOM 753 N N . HIS A 1 100 ? 10.622 3.584 -10.492 1.00 96.06 100 HIS A N 1
ATOM 754 C CA . HIS A 1 100 ? 9.329 3.947 -9.924 1.00 96.06 100 HIS A CA 1
ATOM 755 C C . HIS A 1 100 ? 9.396 4.119 -8.410 1.00 96.06 100 HIS A C 1
ATOM 757 O O . HIS A 1 100 ? 10.232 3.554 -7.709 1.00 96.06 100 HIS A O 1
ATOM 763 N N . THR A 1 101 ? 8.483 4.945 -7.918 1.00 95.69 101 THR A N 1
ATOM 764 C CA . THR A 1 101 ? 8.198 5.108 -6.499 1.00 95.69 101 THR A CA 1
ATOM 765 C C . THR A 1 101 ? 6.811 4.566 -6.248 1.00 95.69 101 THR A C 1
ATOM 767 O O . THR A 1 101 ? 5.855 5.043 -6.859 1.00 95.69 101 THR A O 1
ATOM 770 N N . TYR A 1 102 ? 6.705 3.613 -5.339 1.00 96.31 102 TYR A N 1
ATOM 771 C CA . TYR A 1 102 ? 5.434 3.029 -4.947 1.00 96.31 102 TYR A CA 1
ATOM 772 C C . TYR A 1 102 ? 5.026 3.537 -3.569 1.00 96.31 102 TYR A C 1
ATOM 774 O O . TYR A 1 102 ? 5.832 4.090 -2.813 1.00 96.31 102 TYR A O 1
ATOM 782 N N . GLY A 1 103 ? 3.767 3.321 -3.231 1.00 95.94 103 GLY A N 1
ATOM 783 C CA . GLY A 1 103 ? 3.264 3.515 -1.886 1.00 95.94 103 GLY A CA 1
ATOM 784 C C . GLY A 1 103 ? 1.887 2.900 -1.743 1.00 95.94 103 GLY A C 1
ATOM 785 O O . GLY A 1 103 ? 1.228 2.607 -2.743 1.00 95.94 103 GLY A O 1
ATOM 786 N N . PHE A 1 104 ? 1.470 2.703 -0.501 1.00 96.38 104 PHE A N 1
ATOM 787 C CA . PHE A 1 104 ? 0.095 2.336 -0.201 1.00 96.38 104 PHE A CA 1
ATOM 788 C C . PHE A 1 104 ? -0.393 2.966 1.102 1.00 96.38 104 PHE A C 1
ATOM 790 O O . PHE A 1 104 ? 0.427 3.373 1.931 1.00 96.38 104 PHE A O 1
ATOM 797 N N . SER A 1 105 ? -1.713 3.044 1.271 1.00 94.50 105 SER A N 1
ATOM 798 C CA . SER A 1 105 ? -2.366 3.494 2.501 1.00 94.50 105 SER A CA 1
ATOM 799 C C . SER A 1 105 ? -3.659 2.750 2.801 1.00 94.50 105 SER A C 1
ATOM 801 O O . SER A 1 105 ? -4.302 2.259 1.843 1.00 94.50 105 SER A O 1
#

Radius of gyration: 15.23 Å; chains: 1; bounding box: 52×25×37 Å